Protein AF-A0A2G9P245-F1 (afdb_monomer)

Sequence (50 aa):
DLITTHLHSKIEGEKCMELFVIDGDAERVSTITKDFQVNKNMDTVKLVTL

Radius of gyration: 11.61 Å; Cα contacts (8 Å, |Δi|>4): 45; chains: 1; bounding box: 26×20×29 Å

Solvent-accessible surface area (backbone atoms only — not comparable to full-atom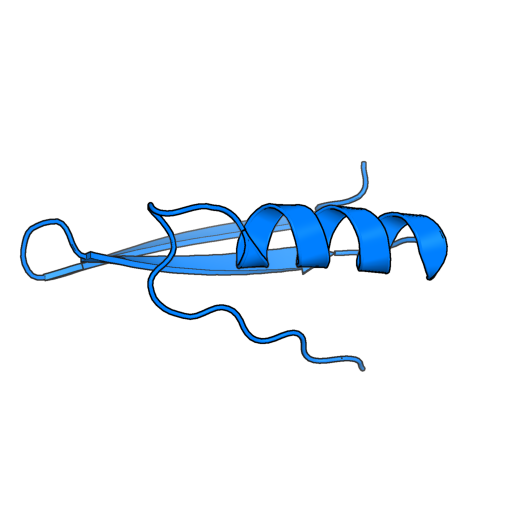 values): 3405 Å² total; per-residue (Å²): 124,51,67,79,42,79,47,81,43,81,73,55,94,93,44,66,51,76,47,77,43,72,55,74,57,70,69,60,54,50,51,55,52,50,56,50,64,72,33,89,88,48,92,76,80,81,91,83,88,134

Foldseek 3Di:
DFFPDWDWADDDDLDIDIDTDGDDDPVVVVVVQVVLVPDPSRPDGDDDDD

Mean predicted aligned error: 2.95 Å

pLDDT: mean 93.53, std 4.28, range [67.94, 96.81]

Nearest PDB structures (foldseek):
  3bkf-assembly1_A  TM=9.413E-01  e=3.782E-01  Escherichia coli

Secondary structure (DSSP, 8-state):
--EEEEEEEEEETTEEEEEEEE-S-HHHHHHHHHHHHH-TT-S-------

Structure (mmCIF, N/CA/C/O backbone):
data_AF-A0A2G9P245-F1
#
_entry.id   AF-A0A2G9P245-F1
#
loop_
_atom_site.group_PDB
_atom_site.id
_atom_site.type_symbol
_atom_site.label_atom_id
_atom_site.label_alt_id
_atom_site.label_comp_id
_atom_site.label_asym_id
_atom_site.label_entity_id
_atom_site.label_seq_id
_atom_site.pdbx_PDB_ins_code
_atom_site.Cartn_x
_atom_site.Cartn_y
_atom_site.Cartn_z
_atom_site.occupancy
_atom_site.B_iso_or_equiv
_atom_site.auth_seq_id
_atom_site.auth_comp_id
_atom_site.auth_asym_id
_atom_site.auth_atom_id
_atom_site.pdbx_PDB_model_num
ATOM 1 N N . ASP A 1 1 ? 13.642 1.910 -1.357 1.00 67.94 1 ASP A N 1
ATOM 2 C CA . ASP A 1 1 ? 12.338 2.035 -0.682 1.00 67.94 1 ASP A CA 1
ATOM 3 C C . ASP A 1 1 ? 11.259 2.362 -1.692 1.00 67.94 1 ASP A C 1
ATOM 5 O O . ASP A 1 1 ? 11.520 3.174 -2.563 1.00 67.94 1 ASP A O 1
ATOM 9 N N . LEU A 1 2 ? 10.126 1.651 -1.657 1.00 88.06 2 LEU A N 1
ATOM 10 C CA . LEU A 1 2 ? 8.999 1.864 -2.584 1.00 88.06 2 LEU A CA 1
ATOM 11 C C . LEU A 1 2 ? 8.011 2.901 -2.035 1.00 88.06 2 LEU A C 1
ATOM 13 O O . LEU A 1 2 ? 7.425 3.648 -2.803 1.00 88.06 2 LEU A O 1
ATOM 17 N N . ILE A 1 3 ? 7.828 2.949 -0.713 1.00 93.88 3 ILE A N 1
ATOM 18 C CA . ILE A 1 3 ? 6.993 3.944 -0.032 1.00 93.88 3 ILE A CA 1
ATOM 19 C C . ILE A 1 3 ? 7.901 5.096 0.392 1.00 93.88 3 ILE A C 1
ATOM 21 O O . ILE A 1 3 ? 8.808 4.903 1.200 1.00 93.88 3 ILE A O 1
ATOM 25 N N . THR A 1 4 ? 7.657 6.283 -0.150 1.00 95.44 4 THR A N 1
ATOM 26 C CA . THR A 1 4 ? 8.420 7.501 0.156 1.00 95.44 4 THR A CA 1
ATOM 27 C C . THR A 1 4 ? 7.759 8.328 1.250 1.00 95.44 4 THR A C 1
ATOM 29 O O . THR A 1 4 ? 8.422 9.088 1.951 1.00 95.44 4 THR A O 1
ATOM 32 N N . THR A 1 5 ? 6.447 8.197 1.428 1.00 95.81 5 THR A N 1
ATOM 33 C CA . THR A 1 5 ? 5.709 8.845 2.514 1.00 95.81 5 THR A CA 1
ATOM 34 C C . THR A 1 5 ? 4.560 7.954 2.950 1.00 9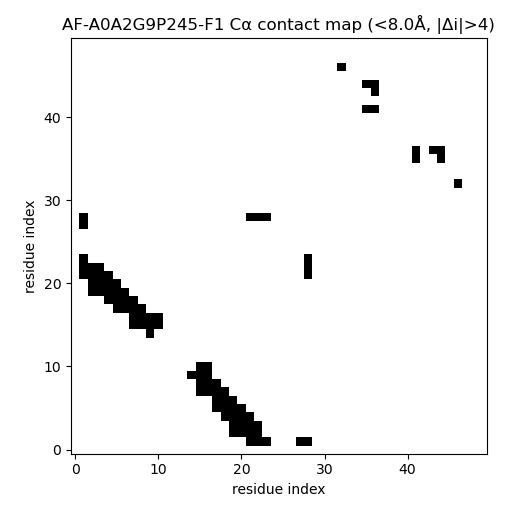5.81 5 THR A C 1
ATOM 36 O O . THR A 1 5 ? 3.855 7.381 2.120 1.00 95.81 5 THR A O 1
ATOM 39 N N . HIS A 1 6 ? 4.359 7.866 4.260 1.00 96.31 6 HIS A N 1
ATOM 40 C CA . HIS A 1 6 ? 3.224 7.190 4.871 1.00 96.31 6 HIS A CA 1
ATOM 41 C C . HIS A 1 6 ? 2.554 8.150 5.851 1.00 96.31 6 HIS A C 1
ATOM 43 O O . HIS A 1 6 ? 3.203 8.664 6.762 1.00 96.31 6 HIS A O 1
ATOM 49 N N . LEU A 1 7 ? 1.266 8.416 5.640 1.00 96.81 7 LEU A N 1
ATOM 50 C CA . LEU A 1 7 ? 0.428 9.163 6.570 1.00 96.81 7 LEU A CA 1
ATOM 51 C C . LEU A 1 7 ? -0.673 8.255 7.101 1.00 96.81 7 LEU A C 1
ATOM 53 O O . LEU A 1 7 ? -1.415 7.667 6.319 1.00 96.81 7 LEU A O 1
ATOM 57 N N . HIS A 1 8 ? -0.803 8.234 8.422 1.00 96.50 8 HIS A N 1
ATOM 58 C CA . HIS A 1 8 ? -1.851 7.537 9.150 1.00 96.50 8 HIS A CA 1
ATOM 59 C C . HIS A 1 8 ? -2.721 8.557 9.883 1.00 96.50 8 HIS A C 1
ATOM 61 O O . HIS A 1 8 ? -2.206 9.419 10.601 1.00 96.50 8 HIS A O 1
ATOM 67 N N . SER A 1 9 ? -4.039 8.451 9.738 1.00 95.81 9 SER A N 1
ATOM 68 C CA . SER A 1 9 ? -4.990 9.298 10.452 1.00 95.81 9 SER A CA 1
ATOM 69 C C . SER A 1 9 ? -6.150 8.478 10.997 1.00 95.81 9 SER A C 1
ATOM 71 O O . SER A 1 9 ? -6.843 7.786 10.253 1.00 95.81 9 SER A O 1
ATOM 73 N N . LYS A 1 10 ? -6.389 8.578 12.303 1.00 96.12 10 LYS A N 1
ATOM 74 C CA . LYS A 1 10 ? -7.549 7.964 12.946 1.00 96.12 10 LYS A CA 1
ATOM 75 C C . LYS A 1 10 ? -8.793 8.800 12.650 1.00 96.12 10 LYS A C 1
ATOM 77 O O . LYS A 1 10 ? -8.801 9.993 12.942 1.00 96.12 10 LYS A O 1
ATOM 82 N N . ILE A 1 11 ? -9.832 8.174 12.097 1.00 93.00 11 ILE A N 1
ATOM 83 C CA . ILE A 1 11 ? -11.096 8.850 11.777 1.00 93.00 11 ILE A CA 1
ATOM 84 C C . ILE A 1 11 ? 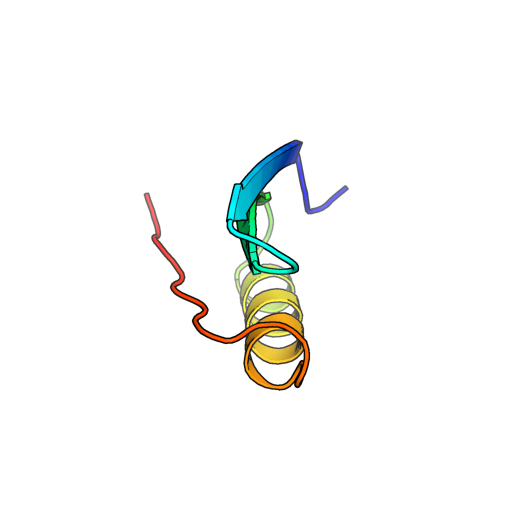-12.077 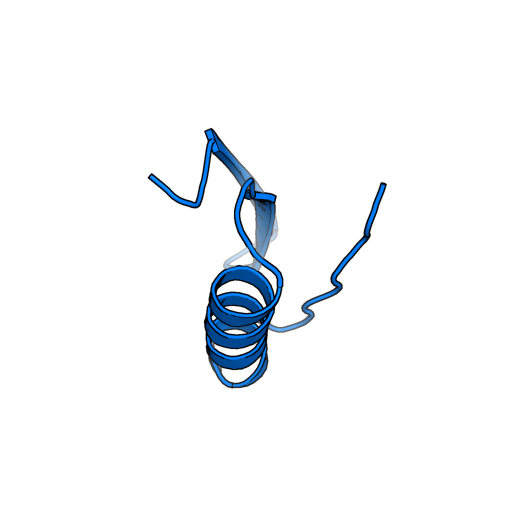8.683 12.941 1.00 93.00 11 ILE A C 1
ATOM 86 O O . ILE A 1 11 ? -12.405 9.648 13.623 1.00 93.00 11 ILE A O 1
ATOM 90 N N . GLU A 1 12 ? -12.533 7.452 13.187 1.00 93.88 12 GLU A N 1
ATOM 91 C CA . GLU A 1 12 ? -13.549 7.144 14.198 1.00 93.88 12 GLU A CA 1
ATOM 92 C C . GLU A 1 12 ? -13.461 5.676 14.628 1.00 93.88 12 GLU A C 1
ATOM 94 O O . GLU A 1 12 ? -13.321 4.784 13.791 1.00 93.88 12 GLU A O 1
ATOM 99 N N . GLY A 1 13 ? -13.580 5.409 15.932 1.00 93.12 13 GLY A N 1
ATOM 100 C CA . GLY A 1 13 ? -13.513 4.047 16.467 1.00 93.12 13 GLY A CA 1
ATOM 101 C C . GLY A 1 13 ? -12.198 3.366 16.087 1.00 93.12 13 GLY A C 1
ATOM 102 O O . GLY A 1 13 ? -11.132 3.888 16.399 1.00 93.12 13 GLY A O 1
ATOM 103 N N . GLU A 1 14 ? -12.283 2.240 15.381 1.00 91.50 14 GLU A N 1
ATOM 104 C CA . GLU A 1 14 ? -11.128 1.497 14.849 1.00 91.50 14 GLU A CA 1
ATOM 1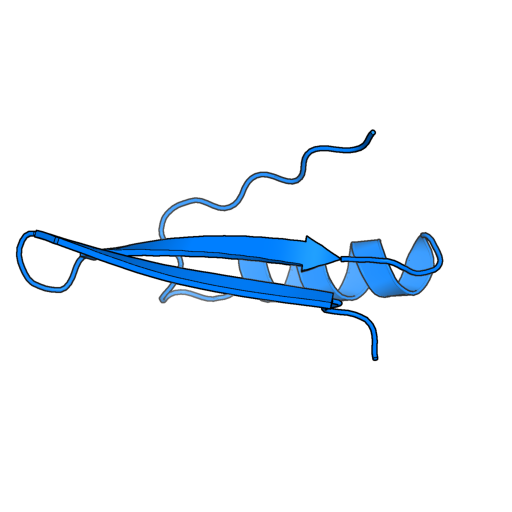05 C C . GLU A 1 14 ? -10.850 1.798 13.361 1.00 91.50 14 GLU A C 1
ATOM 107 O O . GLU A 1 14 ? -10.034 1.128 12.734 1.00 91.50 14 GLU A O 1
ATOM 112 N N . LYS A 1 15 ? -11.526 2.796 12.770 1.00 93.75 15 LYS A N 1
ATOM 113 C CA . LYS A 1 15 ? -11.330 3.186 11.367 1.00 93.75 15 LYS A CA 1
ATOM 114 C C . LYS A 1 15 ? -10.224 4.222 11.222 1.00 93.75 15 LYS A C 1
ATOM 116 O O . LYS A 1 15 ? -10.249 5.281 11.859 1.00 93.75 15 LYS A O 1
ATOM 121 N N . CYS A 1 16 ? -9.316 3.948 10.293 1.00 95.62 16 CYS A N 1
ATOM 122 C CA . CYS A 1 16 ? -8.187 4.803 9.955 1.00 95.62 16 CYS A CA 1
ATOM 123 C C . CYS A 1 16 ? -8.157 5.086 8.448 1.00 95.62 16 CYS A C 1
ATOM 125 O O . CYS A 1 16 ? -8.567 4.256 7.640 1.00 95.62 16 CYS A O 1
ATOM 127 N N . MET A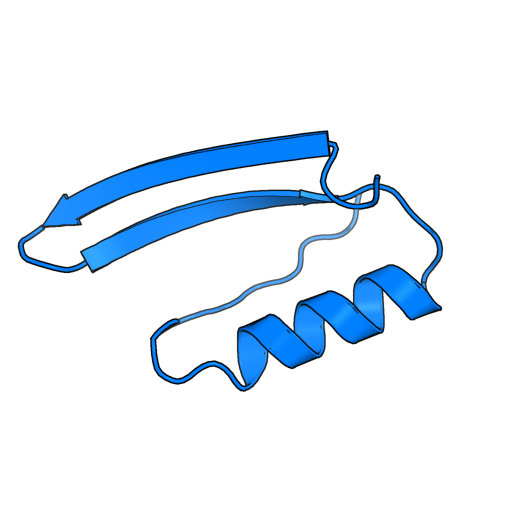 1 17 ? -7.654 6.262 8.078 1.00 95.56 17 MET A N 1
ATOM 128 C CA . MET A 1 17 ? -7.252 6.600 6.718 1.00 95.56 17 MET A CA 1
ATOM 129 C C . MET A 1 17 ? -5.737 6.481 6.614 1.00 95.56 17 MET A C 1
ATOM 131 O O . MET A 1 17 ? -5.010 7.084 7.404 1.00 95.56 17 MET A O 1
ATOM 135 N N . GLU A 1 18 ? -5.280 5.756 5.601 1.00 95.94 18 GLU A N 1
ATOM 136 C CA . GLU A 1 18 ? -3.868 5.635 5.256 1.00 95.94 18 GLU A CA 1
ATOM 137 C C . GLU A 1 18 ? -3.621 6.294 3.893 1.00 95.94 18 GLU A C 1
ATOM 139 O O . GLU A 1 18 ? -4.378 6.066 2.946 1.00 95.94 18 GLU A O 1
ATOM 144 N N . LEU A 1 19 ? -2.555 7.089 3.771 1.00 96.31 19 LEU A N 1
ATOM 145 C CA . LEU A 1 19 ? -2.039 7.575 2.491 1.00 96.31 19 LEU A CA 1
ATOM 146 C C . LEU A 1 19 ? -0.597 7.105 2.318 1.00 96.31 19 LEU A C 1
ATOM 148 O O . LEU A 1 19 ? 0.287 7.471 3.095 1.00 96.31 19 LEU A O 1
ATOM 152 N N . PHE A 1 20 ? -0.370 6.335 1.260 1.00 95.94 20 PHE A N 1
ATOM 153 C CA . PHE A 1 20 ? 0.951 5.885 0.847 1.00 95.94 20 PHE A CA 1
ATOM 154 C C . PHE A 1 20 ? 1.349 6.630 -0.425 1.00 95.94 20 PHE A C 1
ATOM 156 O O . PHE A 1 20 ? 0.688 6.497 -1.454 1.00 95.94 20 PHE A O 1
ATOM 163 N N . VAL A 1 21 ? 2.431 7.403 -0.360 1.00 95.50 21 VAL A N 1
ATOM 164 C CA . VAL A 1 21 ? 3.106 7.912 -1.557 1.00 95.50 21 VAL A CA 1
ATOM 165 C C . VAL A 1 21 ? 4.147 6.878 -1.944 1.00 95.50 21 VAL A C 1
ATOM 167 O O . VAL A 1 21 ? 5.006 6.524 -1.133 1.00 95.50 21 VAL A O 1
ATOM 170 N N . ILE A 1 22 ? 4.031 6.364 -3.163 1.00 95.00 22 ILE A N 1
ATOM 171 C CA . ILE A 1 22 ? 4.885 5.305 -3.689 1.00 95.00 22 ILE A CA 1
ATOM 172 C C . ILE A 1 22 ? 5.623 5.785 -4.932 1.00 95.00 22 ILE A C 1
ATOM 174 O O . ILE A 1 22 ? 5.039 6.458 -5.777 1.00 95.00 22 ILE A O 1
ATOM 178 N N . ASP A 1 23 ? 6.898 5.426 -5.026 1.00 94.50 23 ASP A N 1
ATOM 179 C CA . ASP A 1 23 ? 7.760 5.707 -6.170 1.00 94.50 23 ASP A CA 1
ATOM 180 C C . ASP A 1 23 ? 8.524 4.436 -6.551 1.00 94.50 23 ASP A C 1
ATOM 182 O O . ASP A 1 23 ? 9.238 3.839 -5.738 1.00 94.50 23 ASP A O 1
ATOM 186 N N . GLY A 1 24 ? 8.321 3.977 -7.781 1.00 92.81 24 GLY A N 1
ATOM 187 C CA . GLY A 1 24 ? 8.912 2.751 -8.287 1.00 92.81 24 GLY A CA 1
ATOM 188 C C . GLY A 1 24 ? 8.354 2.344 -9.643 1.00 92.81 24 GLY A C 1
ATOM 189 O O . GLY A 1 24 ? 7.443 2.966 -10.188 1.00 92.81 24 GLY A O 1
ATOM 190 N N . ASP A 1 25 ? 8.916 1.269 -10.190 1.00 94.56 25 ASP A N 1
ATOM 191 C CA . ASP A 1 25 ? 8.440 0.692 -11.4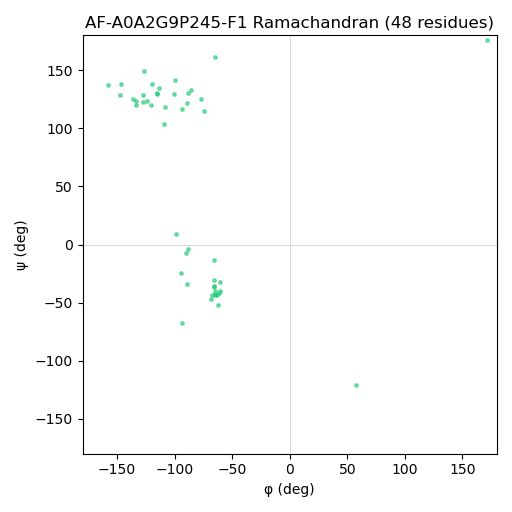41 1.00 94.56 25 ASP A CA 1
ATOM 192 C C . ASP A 1 2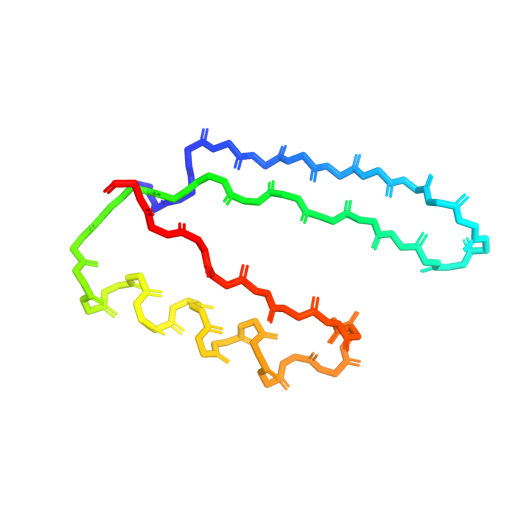5 ? 7.012 0.125 -11.321 1.00 94.56 25 ASP A C 1
ATOM 194 O O . ASP A 1 25 ? 6.490 -0.162 -10.237 1.00 94.56 25 ASP A O 1
ATOM 198 N N . ALA A 1 26 ? 6.374 -0.050 -12.479 1.00 93.88 26 ALA A N 1
ATOM 199 C CA . ALA A 1 26 ? 4.992 -0.501 -12.567 1.00 93.88 26 ALA A CA 1
ATOM 200 C C . ALA A 1 26 ? 4.766 -1.891 -11.946 1.00 93.88 26 ALA A C 1
ATOM 202 O O . ALA A 1 26 ? 3.689 -2.147 -11.406 1.00 93.88 26 ALA A O 1
ATOM 203 N N . GLU A 1 27 ? 5.756 -2.786 -12.000 1.00 95.06 27 GLU A N 1
ATOM 204 C CA . GLU A 1 27 ? 5.641 -4.140 -11.452 1.00 95.06 27 GLU A CA 1
ATOM 205 C C . GLU A 1 27 ? 5.555 -4.096 -9.923 1.00 95.06 27 GLU A C 1
ATOM 207 O O . GLU A 1 27 ? 4.656 -4.691 -9.316 1.00 95.06 27 GLU A O 1
ATOM 212 N N . ARG A 1 28 ? 6.435 -3.317 -9.292 1.00 94.44 28 ARG A N 1
ATOM 213 C CA . ARG A 1 28 ? 6.471 -3.140 -7.839 1.00 94.44 28 ARG A CA 1
ATOM 214 C C . ARG A 1 28 ? 5.249 -2.387 -7.328 1.00 94.44 28 ARG A C 1
ATOM 216 O O . ARG A 1 28 ? 4.643 -2.823 -6.349 1.00 94.44 28 ARG A O 1
ATOM 223 N N . VAL A 1 29 ? 4.839 -1.317 -8.014 1.00 94.25 29 VAL A N 1
ATOM 224 C CA . VAL A 1 29 ? 3.614 -0.561 -7.693 1.00 94.25 29 VAL A CA 1
ATOM 225 C C . VAL A 1 29 ? 2.367 -1.444 -7.827 1.00 94.25 29 VAL A C 1
ATOM 227 O O . VAL A 1 29 ? 1.486 -1.412 -6.964 1.00 94.25 29 VAL A O 1
ATOM 230 N N . SER A 1 30 ? 2.290 -2.278 -8.869 1.00 93.69 30 SER A N 1
ATOM 231 C CA . SER A 1 30 ? 1.170 -3.208 -9.051 1.00 93.69 30 SER A CA 1
ATOM 232 C C . SER A 1 30 ? 1.125 -4.266 -7.951 1.00 93.69 30 SER A C 1
ATOM 234 O O . SER A 1 30 ? 0.049 -4.552 -7.427 1.00 93.69 30 SER A O 1
ATOM 236 N N . THR A 1 31 ? 2.281 -4.815 -7.573 1.00 95.31 31 THR A N 1
ATOM 237 C CA . THR A 1 31 ? 2.382 -5.845 -6.532 1.00 95.31 31 THR A CA 1
ATOM 238 C C . THR A 1 31 ? 1.895 -5.315 -5.186 1.00 95.31 31 THR A C 1
ATOM 240 O O . THR A 1 31 ? 0.970 -5.885 -4.614 1.00 95.31 31 THR A O 1
ATOM 243 N N . ILE A 1 32 ? 2.405 -4.165 -4.731 1.00 93.88 32 ILE A N 1
ATOM 244 C CA . ILE A 1 32 ? 1.992 -3.608 -3.434 1.00 93.88 32 ILE A CA 1
ATOM 245 C C . ILE A 1 32 ? 0.516 -3.189 -3.419 1.00 93.88 32 ILE A C 1
ATOM 247 O O . ILE A 1 32 ? -0.183 -3.379 -2.426 1.00 93.88 32 ILE A O 1
ATOM 251 N N . THR A 1 33 ? 0.009 -2.666 -4.540 1.00 93.44 33 THR A N 1
ATOM 252 C CA . THR A 1 33 ? -1.403 -2.278 -4.644 1.00 93.44 33 THR A CA 1
ATOM 253 C C . THR A 1 33 ? -2.309 -3.503 -4.532 1.00 93.44 33 THR A C 1
ATOM 255 O O . THR A 1 33 ? -3.338 -3.436 -3.861 1.00 93.44 33 THR A O 1
ATOM 258 N N . LYS A 1 34 ? -1.927 -4.635 -5.140 1.00 95.44 34 LYS A N 1
ATOM 259 C CA . LYS A 1 34 ? -2.658 -5.902 -4.994 1.00 95.44 34 LYS A CA 1
ATOM 260 C C . LYS A 1 34 ? -2.641 -6.393 -3.552 1.00 95.44 34 LYS A C 1
ATOM 262 O O . LYS A 1 34 ? -3.694 -6.776 -3.051 1.00 95.44 34 LYS A O 1
ATOM 267 N N . ASP A 1 35 ? -1.493 -6.328 -2.883 1.00 95.25 35 ASP A N 1
ATOM 268 C CA . ASP A 1 35 ? -1.367 -6.740 -1.482 1.00 95.25 35 ASP A CA 1
ATOM 269 C C . ASP A 1 35 ? -2.277 -5.911 -0.563 1.00 95.25 35 ASP A C 1
ATOM 271 O O . ASP A 1 35 ? -2.940 -6.463 0.316 1.00 95.25 35 ASP A O 1
ATOM 275 N N . PHE A 1 36 ? -2.394 -4.601 -0.808 1.00 94.75 36 PHE A N 1
ATOM 276 C CA . PHE A 1 36 ? -3.358 -3.748 -0.108 1.00 94.75 36 PHE A CA 1
ATOM 277 C C . PHE A 1 36 ? -4.808 -4.132 -0.411 1.00 94.75 36 PHE A C 1
ATOM 279 O O . PHE A 1 36 ? -5.622 -4.218 0.503 1.00 94.75 36 PHE A O 1
ATOM 286 N N . GLN A 1 37 ? -5.138 -4.408 -1.672 1.00 93.62 37 GLN A N 1
ATOM 287 C CA . GLN A 1 37 ? -6.503 -4.755 -2.083 1.00 93.62 37 GLN A CA 1
ATOM 288 C C . GLN A 1 37 ? -7.004 -6.085 -1.505 1.00 93.62 37 GLN A C 1
ATOM 290 O O . GLN A 1 37 ? -8.205 -6.235 -1.294 1.00 93.62 37 GLN A O 1
ATOM 295 N N . VAL A 1 38 ? -6.118 -7.056 -1.261 1.00 95.44 38 VAL A N 1
ATOM 296 C CA . VAL A 1 38 ? -6.497 -8.352 -0.662 1.00 95.44 38 VAL A CA 1
ATOM 297 C C . VAL A 1 38 ? -6.427 -8.352 0.869 1.00 95.44 38 VAL A C 1
ATOM 299 O O . VAL A 1 38 ? -6.839 -9.326 1.507 1.00 95.44 38 VAL A O 1
ATOM 302 N N . ASN A 1 39 ? -5.915 -7.279 1.477 1.00 93.75 39 ASN A N 1
ATOM 303 C CA . ASN A 1 39 ? -5.814 -7.152 2.923 1.00 93.75 39 ASN A CA 1
ATOM 304 C C . ASN A 1 39 ? -7.191 -6.873 3.542 1.00 93.75 39 ASN A C 1
ATOM 306 O O . ASN A 1 39 ? -7.768 -5.805 3.367 1.00 93.75 39 ASN A O 1
ATOM 310 N N . LYS A 1 40 ? -7.693 -7.821 4.340 1.00 91.19 40 LYS A N 1
ATOM 311 C CA . LYS A 1 40 ? -9.019 -7.739 4.977 1.00 91.19 40 LYS A CA 1
ATOM 312 C C . LYS A 1 40 ? -9.158 -6.626 6.020 1.00 91.19 40 LYS A C 1
ATOM 314 O O . LYS A 1 40 ? -10.278 -6.340 6.422 1.00 91.19 40 LYS A O 1
ATOM 319 N N . ASN A 1 41 ? -8.053 -6.027 6.463 1.00 92.62 41 ASN A N 1
ATOM 320 C CA . ASN A 1 41 ? -8.064 -4.891 7.386 1.00 92.62 41 ASN A CA 1
ATOM 321 C C . ASN A 1 41 ? -8.155 -3.540 6.654 1.00 92.62 41 ASN A C 1
ATOM 323 O O . ASN A 1 41 ? -8.201 -2.500 7.305 1.00 92.62 41 ASN A O 1
ATOM 327 N N . MET A 1 42 ? -8.138 -3.539 5.316 1.00 93.12 42 MET A N 1
ATOM 328 C CA . MET A 1 42 ? -8.278 -2.343 4.490 1.00 93.12 42 MET A CA 1
ATOM 329 C C . MET A 1 42 ? -9.639 -2.358 3.791 1.00 93.12 42 MET A C 1
ATOM 331 O O . MET A 1 42 ? -9.839 -3.062 2.806 1.00 93.12 42 MET A O 1
ATOM 335 N N . ASP A 1 43 ? -10.575 -1.551 4.292 1.00 91.75 43 ASP A N 1
ATOM 336 C CA . ASP A 1 43 ? -11.955 -1.515 3.787 1.00 91.75 43 ASP A CA 1
ATOM 337 C C . ASP A 1 43 ? -12.058 -1.006 2.340 1.00 91.75 43 ASP A C 1
ATOM 339 O O . ASP A 1 43 ? -12.921 -1.422 1.568 1.00 91.75 43 ASP A O 1
ATOM 343 N N . THR A 1 44 ? -11.227 -0.033 1.965 1.00 93.31 44 THR A N 1
ATOM 344 C CA . THR A 1 44 ? -11.250 0.588 0.636 1.00 93.31 44 THR A CA 1
ATOM 345 C C . THR A 1 44 ? -9.844 0.995 0.231 1.00 93.31 44 THR A C 1
ATOM 347 O O . THR A 1 44 ? -9.158 1.703 0.963 1.00 93.31 44 THR A O 1
ATOM 350 N N . VAL A 1 45 ? -9.434 0.582 -0.969 1.00 95.69 45 VAL A N 1
ATOM 351 C CA . VAL A 1 45 ? -8.114 0.880 -1.535 1.00 95.69 45 VAL A CA 1
ATOM 352 C C . VAL A 1 45 ? -8.294 1.479 -2.924 1.00 95.69 45 VAL A C 1
ATOM 354 O O . VAL A 1 45 ? -8.982 0.907 -3.771 1.00 95.69 45 VAL A O 1
ATOM 357 N N . LYS A 1 46 ? -7.657 2.625 -3.179 1.00 94.88 46 LYS A N 1
ATOM 358 C CA . LYS A 1 46 ? -7.667 3.293 -4.484 1.00 94.88 46 LYS A CA 1
ATOM 359 C C . LYS A 1 46 ? -6.254 3.717 -4.863 1.00 94.88 46 LYS A C 1
ATOM 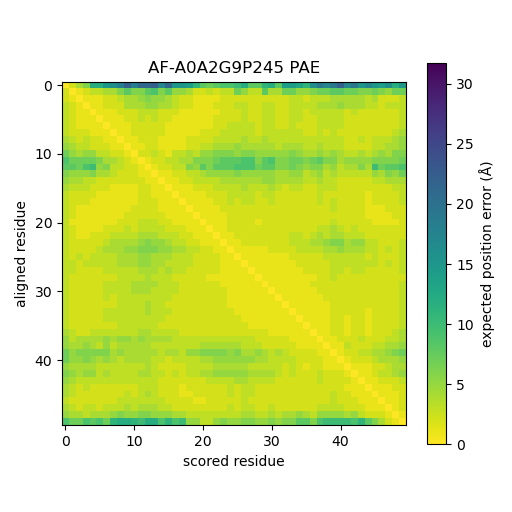361 O O . LYS A 1 46 ? -5.624 4.475 -4.135 1.00 94.88 46 LYS A O 1
ATOM 366 N N . LEU A 1 47 ? -5.793 3.263 -6.026 1.00 94.44 47 LEU A N 1
ATOM 367 C CA . LEU A 1 47 ? -4.556 3.743 -6.633 1.00 94.44 47 LEU A CA 1
ATOM 368 C C . LEU A 1 47 ? -4.845 5.009 -7.449 1.00 94.44 47 LEU A C 1
ATOM 370 O O . LEU A 1 47 ? -5.798 5.044 -8.230 1.00 94.44 47 LEU A O 1
ATOM 374 N N . VAL A 1 48 ? -4.016 6.034 -7.271 1.00 94.00 48 VAL A N 1
ATOM 375 C CA . VAL A 1 48 ? -4.027 7.262 -8.072 1.00 94.00 48 VAL A CA 1
ATOM 376 C C . VAL A 1 48 ? -2.632 7.430 -8.661 1.00 94.00 48 VAL A C 1
ATOM 378 O O . VAL A 1 48 ? -1.654 7.441 -7.921 1.00 94.00 48 VAL A O 1
ATOM 381 N N . THR A 1 49 ? -2.546 7.522 -9.985 1.00 89.88 49 THR A N 1
ATOM 382 C CA . THR A 1 49 ? -1.293 7.747 -10.716 1.00 89.88 49 THR A CA 1
ATOM 383 C C . THR A 1 49 ? -1.182 9.217 -11.104 1.00 89.88 49 THR A C 1
ATOM 385 O O . THR A 1 49 ? -2.195 9.822 -11.467 1.00 89.88 49 THR A O 1
ATOM 388 N N . LEU A 1 50 ? 0.030 9.767 -11.032 1.00 83.88 50 LEU A N 1
ATOM 389 C CA . LEU A 1 50 ? 0.365 11.131 -11.453 1.00 83.88 50 LEU A CA 1
ATOM 390 C C . LEU A 1 50 ? 1.044 11.133 -12.823 1.00 83.88 50 LEU A C 1
ATOM 392 O O . LEU A 1 50 ? 1.732 10.133 -13.129 1.00 83.88 50 LEU A O 1
#